Protein AF-A0A453J640-F1 (afdb_monomer_lite)

Structure (mmCIF, N/CA/C/O backbone):
data_AF-A0A453J640-F1
#
_entry.id   AF-A0A453J640-F1
#
loop_
_atom_site.group_PDB
_atom_site.id
_atom_site.type_symbol
_atom_site.label_atom_id
_atom_site.label_alt_id
_atom_site.label_comp_id
_atom_site.label_asym_id
_atom_site.label_entity_id
_atom_site.label_seq_id
_atom_site.pdbx_PDB_ins_code
_atom_site.Cartn_x
_atom_site.Cartn_y
_atom_site.Cartn_z
_atom_site.occupancy
_atom_site.B_iso_or_equiv
_atom_site.auth_seq_id
_atom_site.auth_comp_id
_atom_site.auth_asym_id
_atom_site.auth_atom_id
_atom_site.pdbx_PDB_model_num
ATOM 1 N N . LEU A 1 1 ? 7.913 13.412 -6.857 1.00 48.72 1 LEU A N 1
ATOM 2 C CA . LEU A 1 1 ? 7.040 12.303 -6.418 1.00 48.72 1 LEU A CA 1
ATOM 3 C C . LEU A 1 1 ? 6.765 11.376 -7.597 1.00 48.72 1 LEU A C 1
ATOM 5 O O . LEU A 1 1 ? 6.599 11.867 -8.709 1.00 48.72 1 LEU A O 1
ATOM 9 N N . TYR A 1 2 ? 6.833 10.063 -7.384 1.00 50.75 2 TYR A N 1
ATOM 10 C CA . TYR A 1 2 ? 6.751 9.057 -8.445 1.00 50.75 2 TYR A CA 1
ATOM 11 C C . TYR A 1 2 ? 5.292 8.836 -8.858 1.00 50.75 2 TYR A C 1
ATOM 13 O O . TYR A 1 2 ? 4.465 8.503 -8.018 1.00 50.75 2 TYR A O 1
ATOM 21 N N . ASN A 1 3 ? 4.981 9.017 -10.143 1.00 62.50 3 ASN A N 1
ATOM 22 C CA . ASN A 1 3 ? 3.734 8.524 -10.720 1.00 62.50 3 ASN A CA 1
ATOM 23 C C . ASN A 1 3 ? 3.994 7.076 -11.151 1.00 62.50 3 ASN A C 1
ATOM 25 O O . ASN A 1 3 ? 4.709 6.872 -12.129 1.00 62.50 3 ASN A O 1
ATOM 29 N N . ILE A 1 4 ? 3.560 6.114 -10.334 1.00 72.88 4 ILE A N 1
ATOM 30 C CA . ILE A 1 4 ? 3.842 4.678 -10.521 1.00 72.88 4 ILE A CA 1
ATOM 31 C C . ILE A 1 4 ? 2.687 3.999 -11.266 1.00 72.88 4 ILE A C 1
ATOM 33 O O . ILE A 1 4 ? 2.909 3.126 -12.096 1.00 72.88 4 ILE A O 1
ATOM 37 N N . ALA A 1 5 ? 1.445 4.404 -11.003 1.00 69.00 5 ALA A N 1
ATOM 38 C CA . ALA A 1 5 ? 0.293 3.893 -11.731 1.00 69.00 5 ALA A CA 1
ATOM 39 C C . ALA A 1 5 ? 0.072 4.719 -13.004 1.00 69.00 5 ALA A C 1
ATOM 41 O O . ALA A 1 5 ? 0.125 5.951 -12.974 1.00 69.00 5 ALA A O 1
ATOM 42 N N . GLN A 1 6 ? -0.199 4.050 -14.128 1.00 74.00 6 GLN A N 1
ATOM 43 C CA . GLN A 1 6 ? -0.508 4.741 -15.386 1.00 74.00 6 GLN A CA 1
ATOM 44 C C . GLN A 1 6 ? -1.796 5.569 -15.258 1.00 74.00 6 GLN A C 1
ATOM 46 O O . GLN A 1 6 ? -1.902 6.664 -15.809 1.00 74.00 6 GLN A O 1
ATOM 51 N N . ARG A 1 7 ? -2.769 5.051 -14.499 1.00 76.31 7 ARG A N 1
ATOM 52 C CA . ARG A 1 7 ? -4.026 5.724 -14.163 1.00 76.31 7 ARG A CA 1
ATOM 53 C C . ARG A 1 7 ? -3.992 6.135 -12.690 1.00 76.31 7 ARG A C 1
ATOM 55 O O . ARG A 1 7 ? -3.483 5.400 -11.849 1.00 76.31 7 ARG A O 1
ATOM 62 N N . LYS A 1 8 ? -4.518 7.319 -12.379 1.00 74.12 8 LYS A N 1
ATOM 63 C CA . LYS A 1 8 ? -4.701 7.776 -10.993 1.00 74.12 8 LYS A CA 1
ATOM 64 C C . LYS A 1 8 ? -5.972 7.151 -10.408 1.00 74.12 8 LYS A C 1
ATOM 66 O O . LYS A 1 8 ? -6.837 6.737 -11.172 1.00 74.12 8 LYS A O 1
ATOM 71 N N . GLU A 1 9 ? -6.051 7.078 -9.077 1.00 81.38 9 GLU A N 1
ATOM 72 C CA . GLU A 1 9 ? -7.244 6.609 -8.336 1.00 81.38 9 GLU A CA 1
ATOM 73 C C . GLU A 1 9 ? -7.641 5.149 -8.628 1.00 81.38 9 GLU A C 1
ATOM 75 O O . GLU A 1 9 ? -8.808 4.771 -8.590 1.00 81.38 9 GLU A O 1
ATOM 80 N N . VAL A 1 10 ? -6.654 4.301 -8.922 1.00 84.56 10 VAL A N 1
ATOM 81 C CA . VAL A 1 10 ? -6.870 2.879 -9.220 1.00 84.56 10 VAL A CA 1
ATOM 82 C C . VAL A 1 10 ? -6.722 2.053 -7.945 1.00 84.56 10 VAL A C 1
ATOM 84 O O . VAL A 1 10 ? -5.777 2.253 -7.182 1.00 84.56 10 VAL A O 1
ATOM 87 N N . SER A 1 11 ? -7.628 1.099 -7.731 1.00 86.56 11 SER A N 1
ATOM 88 C CA . SER A 1 11 ? -7.520 0.134 -6.635 1.00 86.56 11 SER A CA 1
ATOM 89 C C . SER A 1 11 ? -6.448 -0.928 -6.912 1.00 86.56 11 SER A C 1
ATOM 91 O O . SER A 1 11 ? -6.115 -1.222 -8.063 1.00 86.56 11 SER A O 1
ATOM 93 N N . VAL A 1 12 ? -5.941 -1.559 -5.848 1.00 85.00 12 VAL A N 1
ATOM 94 C CA . VAL A 1 12 ? -4.989 -2.679 -5.957 1.00 85.00 12 VAL A CA 1
ATOM 95 C C . VAL A 1 12 ? -5.585 -3.830 -6.772 1.00 85.00 12 VAL A C 1
ATOM 97 O O . VAL A 1 12 ? -4.894 -4.385 -7.621 1.00 85.00 12 VAL A O 1
ATOM 100 N N . ALA A 1 13 ? -6.878 -4.122 -6.592 1.00 87.44 13 ALA A N 1
ATOM 101 C CA . ALA A 1 13 ? -7.587 -5.148 -7.356 1.00 87.44 13 ALA A CA 1
ATOM 102 C C . ALA A 1 13 ? -7.529 -4.895 -8.867 1.00 87.44 13 ALA A C 1
ATOM 104 O O . ALA A 1 13 ? -7.172 -5.784 -9.636 1.00 87.44 13 ALA A O 1
ATOM 105 N N . THR A 1 14 ? -7.787 -3.660 -9.294 1.00 88.00 14 THR A N 1
ATOM 106 C CA . THR A 1 14 ? -7.737 -3.293 -10.714 1.00 88.00 14 THR A CA 1
ATOM 107 C C . THR A 1 14 ? -6.314 -3.350 -11.275 1.00 88.00 14 THR A C 1
ATOM 109 O O . THR A 1 14 ? -6.131 -3.692 -12.441 1.00 88.00 14 THR A O 1
ATOM 112 N N . VAL A 1 15 ? -5.291 -3.033 -10.473 1.00 86.7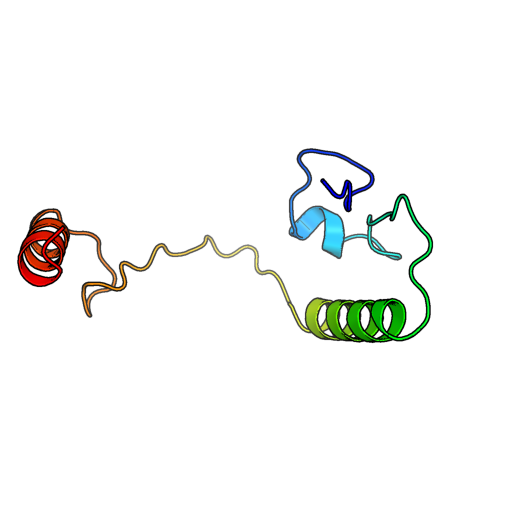5 15 VAL A N 1
ATOM 113 C CA . VAL A 1 15 ? -3.886 -3.159 -10.901 1.00 86.75 15 VAL A CA 1
ATOM 114 C C . VAL A 1 15 ? -3.497 -4.630 -11.080 1.00 86.75 15 VAL A C 1
ATOM 116 O O . VAL A 1 15 ? -2.901 -4.968 -12.103 1.00 86.75 15 VAL A O 1
ATOM 119 N N . LEU A 1 16 ? -3.857 -5.494 -10.124 1.00 86.75 16 LEU A N 1
ATOM 120 C CA . LEU A 1 16 ? -3.540 -6.928 -10.145 1.00 86.75 16 LEU A CA 1
ATOM 121 C C . LEU A 1 16 ? -4.362 -7.722 -11.169 1.00 86.75 16 LEU A C 1
ATOM 123 O O . LEU A 1 16 ? -3.881 -8.726 -11.679 1.00 86.75 16 LEU A O 1
ATOM 127 N N . GLY A 1 17 ? -5.558 -7.255 -11.531 1.00 85.00 17 GLY A N 1
ATOM 128 C CA . GLY A 1 17 ? -6.416 -7.893 -12.535 1.00 85.00 17 GLY A CA 1
ATOM 129 C C . GLY A 1 17 ? -5.965 -7.725 -13.993 1.00 85.00 17 GLY A C 1
ATOM 130 O O . GLY A 1 17 ? -6.687 -8.132 -14.898 1.00 85.00 17 GLY A O 1
ATOM 131 N N . SER A 1 18 ? -4.805 -7.109 -14.250 1.00 84.25 18 SER A N 1
ATOM 132 C CA . SER A 1 18 ? -4.279 -6.857 -15.600 1.00 84.25 18 SER A CA 1
ATOM 133 C C . SER A 1 18 ? -2.923 -7.530 -15.817 1.00 84.25 18 SER A C 1
ATOM 135 O O . SER A 1 18 ? -2.069 -7.521 -14.931 1.00 84.25 18 SER A O 1
ATOM 137 N N . ILE A 1 19 ? -2.714 -8.106 -17.006 1.00 81.00 19 ILE A N 1
ATOM 138 C CA . ILE A 1 19 ? -1.439 -8.707 -17.419 1.00 81.00 19 ILE A CA 1
ATOM 139 C C . ILE A 1 19 ? -0.998 -8.040 -18.734 1.00 81.00 19 ILE A C 1
ATOM 141 O O . ILE A 1 19 ? -1.676 -8.221 -19.746 1.00 81.00 19 ILE A O 1
ATOM 145 N N . PRO A 1 20 ? 0.129 -7.299 -18.759 1.00 80.75 20 PRO A N 1
ATOM 146 C CA . PRO A 1 20 ? 0.987 -6.943 -17.621 1.00 80.75 20 PRO A CA 1
ATOM 147 C C . PRO A 1 20 ? 0.310 -5.946 -16.658 1.00 80.75 20 PRO A C 1
ATOM 149 O O . PRO A 1 20 ? -0.619 -5.244 -17.049 1.00 80.75 20 PRO A O 1
ATOM 152 N N . LEU A 1 21 ? 0.797 -5.873 -15.410 1.00 87.44 21 LEU A N 1
ATOM 153 C CA . LEU A 1 21 ? 0.283 -4.961 -14.376 1.00 87.44 21 LEU A CA 1
ATOM 154 C C . LEU A 1 21 ? 0.194 -3.515 -14.888 1.00 87.44 21 LEU A C 1
ATOM 156 O O . LEU A 1 21 ? 1.121 -3.027 -15.536 1.00 87.44 21 LEU A O 1
ATOM 160 N N . ASN A 1 22 ? -0.874 -2.804 -14.517 1.00 86.94 22 ASN A N 1
ATOM 161 C CA . ASN A 1 22 ? -1.133 -1.403 -14.882 1.00 86.94 22 ASN A CA 1
ATOM 162 C C . ASN A 1 22 ? -0.207 -0.394 -14.158 1.00 86.94 22 ASN A C 1
ATOM 164 O O . ASN A 1 22 ? -0.644 0.477 -13.398 1.00 86.94 22 ASN A O 1
ATOM 168 N N . ILE A 1 23 ? 1.101 -0.540 -14.357 1.00 86.88 23 ILE A N 1
ATOM 169 C CA . ILE A 1 23 ? 2.167 0.215 -13.700 1.00 86.88 2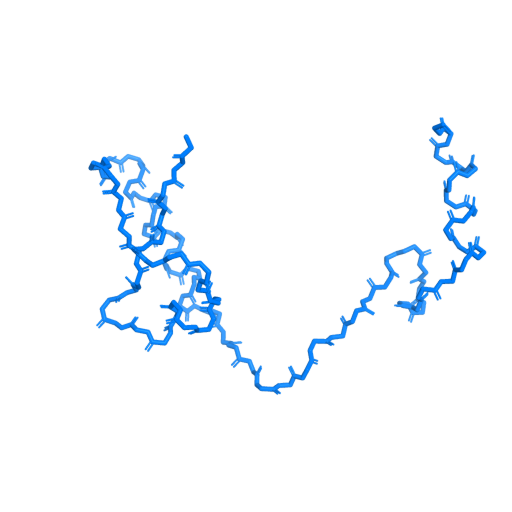3 ILE A CA 1
ATOM 170 C C . ILE A 1 23 ? 3.133 0.721 -14.766 1.00 86.88 23 ILE A C 1
ATOM 172 O O . ILE A 1 23 ? 3.572 -0.021 -15.642 1.00 86.88 23 ILE A O 1
ATOM 176 N N . GLN A 1 24 ? 3.481 2.001 -14.679 1.00 84.88 24 GLN A N 1
ATOM 177 C CA . GLN A 1 24 ? 4.427 2.643 -15.579 1.00 84.88 24 GLN A CA 1
ATOM 178 C C . GLN A 1 24 ? 5.366 3.548 -14.800 1.00 84.88 24 GLN A C 1
ATOM 180 O O . GLN A 1 24 ? 4.971 4.269 -13.886 1.00 84.88 24 GLN A O 1
ATOM 185 N N . PHE A 1 25 ? 6.630 3.549 -15.205 1.00 84.31 25 PHE A N 1
ATOM 186 C CA . PHE A 1 25 ? 7.648 4.381 -14.589 1.00 84.31 25 PHE A CA 1
ATOM 187 C C . PHE A 1 25 ? 8.042 5.508 -15.531 1.00 84.31 25 PHE A C 1
ATOM 189 O O . PHE A 1 25 ? 8.388 5.284 -16.686 1.00 84.31 25 PHE A O 1
ATOM 196 N N . ARG A 1 26 ? 8.072 6.739 -15.011 1.00 83.62 26 ARG A N 1
ATOM 197 C CA . ARG A 1 26 ? 8.579 7.896 -15.769 1.00 83.62 26 ARG A CA 1
ATOM 198 C C . ARG A 1 26 ? 10.065 7.762 -16.130 1.00 83.62 26 ARG A C 1
ATOM 200 O O . ARG A 1 26 ? 10.517 8.365 -17.096 1.00 83.62 26 ARG A O 1
ATOM 207 N N . ARG A 1 27 ? 10.844 7.049 -15.312 1.00 85.44 27 ARG A N 1
ATOM 208 C CA . ARG A 1 27 ? 12.275 6.803 -15.534 1.00 85.44 27 ARG A CA 1
ATOM 209 C C . ARG A 1 27 ? 12.499 5.314 -15.732 1.00 85.44 27 ARG A C 1
ATOM 211 O O . ARG A 1 27 ? 11.800 4.516 -15.116 1.00 85.44 27 ARG A O 1
ATOM 218 N N . SER A 1 28 ? 13.510 4.971 -16.525 1.00 88.56 28 SER A N 1
ATOM 219 C CA . SER A 1 28 ? 13.912 3.580 -16.709 1.00 88.56 28 SER A CA 1
ATOM 220 C C . SER A 1 28 ? 14.282 2.935 -15.368 1.00 88.56 28 SER A C 1
ATOM 222 O O . SER A 1 28 ? 14.998 3.528 -14.551 1.00 88.56 28 SER A O 1
ATOM 224 N N . VAL A 1 29 ? 13.756 1.735 -15.136 1.00 89.25 29 VAL A N 1
ATOM 225 C CA . VAL A 1 29 ? 14.034 0.914 -13.958 1.00 89.25 29 VAL A CA 1
ATOM 226 C C . VAL A 1 29 ? 15.071 -0.121 -14.380 1.00 89.25 29 VAL A C 1
ATOM 228 O O . VAL A 1 29 ? 14.750 -1.058 -15.099 1.00 89.25 29 VAL A O 1
ATOM 231 N N . ILE A 1 30 ? 16.322 0.083 -13.972 1.00 92.19 30 ILE A N 1
ATOM 232 C CA . ILE A 1 30 ? 17.480 -0.723 -14.386 1.00 92.19 30 ILE A CA 1
ATOM 233 C C . ILE A 1 30 ? 18.351 -1.096 -13.185 1.00 92.19 30 ILE A C 1
ATOM 235 O O . ILE A 1 30 ? 18.277 -0.447 -12.134 1.00 92.19 30 ILE A O 1
ATOM 239 N N . GLY A 1 31 ? 19.178 -2.131 -13.358 1.00 95.00 31 GLY A N 1
ATOM 240 C CA . GLY A 1 31 ? 20.080 -2.650 -12.327 1.00 95.00 31 GLY A CA 1
ATOM 241 C C . GLY A 1 31 ? 19.322 -3.044 -11.062 1.00 95.00 31 GLY A C 1
ATOM 242 O O . GLY A 1 31 ? 18.229 -3.596 -11.131 1.00 95.00 31 GLY A O 1
ATOM 243 N N . GLU A 1 32 ? 19.839 -2.647 -9.903 1.00 94.75 32 GLU A N 1
ATOM 244 C CA . GLU A 1 32 ? 19.254 -2.993 -8.603 1.00 94.75 32 GLU A CA 1
ATOM 245 C C . GLU A 1 32 ? 17.769 -2.596 -8.464 1.00 94.75 32 GLU A C 1
ATOM 247 O O . GLU A 1 32 ? 16.976 -3.273 -7.808 1.00 94.75 32 GLU A O 1
ATOM 252 N N . ARG A 1 33 ? 17.343 -1.497 -9.105 1.00 90.69 33 ARG A N 1
ATOM 253 C CA . ARG A 1 33 ? 15.931 -1.082 -9.072 1.00 90.69 33 ARG A CA 1
ATOM 254 C C . ARG A 1 33 ? 15.036 -2.052 -9.838 1.00 90.69 33 ARG A C 1
ATOM 256 O O . ARG A 1 33 ? 13.887 -2.236 -9.442 1.00 90.69 33 ARG A O 1
ATOM 263 N N . TRP A 1 34 ? 15.553 -2.658 -10.905 1.00 91.81 34 TRP A N 1
ATOM 264 C CA . TRP A 1 34 ? 14.855 -3.686 -11.672 1.00 91.81 34 TRP A CA 1
ATOM 265 C C . TRP A 1 34 ? 14.720 -4.975 -10.871 1.00 91.81 34 TRP A C 1
ATOM 267 O O . TRP A 1 34 ? 13.630 -5.537 -10.811 1.00 91.81 34 TRP A O 1
ATOM 277 N N . ASP A 1 35 ? 15.766 -5.376 -10.151 1.00 95.69 35 ASP A N 1
ATOM 278 C CA . ASP A 1 35 ? 15.708 -6.553 -9.278 1.00 95.69 35 ASP A CA 1
ATOM 279 C C . ASP A 1 35 ? 14.682 -6.372 -8.154 1.00 95.69 35 ASP A C 1
ATOM 281 O O . ASP A 1 35 ? 13.852 -7.251 -7.905 1.00 95.69 35 ASP A O 1
ATOM 285 N N . ARG A 1 36 ? 14.663 -5.192 -7.519 1.00 93.00 36 ARG A N 1
ATOM 286 C CA . ARG A 1 36 ? 13.646 -4.836 -6.513 1.00 93.00 36 ARG A CA 1
ATOM 287 C C . ARG A 1 36 ? 12.235 -4.822 -7.104 1.00 93.00 36 ARG A C 1
ATOM 289 O O . ARG A 1 36 ? 11.297 -5.255 -6.436 1.00 93.00 36 ARG A O 1
ATOM 296 N N . TRP A 1 37 ? 12.078 -4.341 -8.338 1.00 90.75 37 TRP A N 1
ATOM 297 C CA . TRP A 1 37 ? 10.801 -4.371 -9.049 1.00 90.75 37 TRP A CA 1
ATOM 298 C C . TRP A 1 37 ? 10.340 -5.807 -9.317 1.00 90.75 37 TRP A C 1
ATOM 300 O O . TRP A 1 37 ? 9.220 -6.153 -8.956 1.00 90.75 37 TRP A O 1
ATOM 310 N N . LEU A 1 38 ? 11.202 -6.673 -9.851 1.00 91.94 38 LEU A N 1
ATOM 311 C CA . LEU A 1 38 ? 10.880 -8.085 -10.074 1.00 91.94 38 LEU A CA 1
ATOM 312 C C . LEU A 1 38 ? 10.548 -8.815 -8.768 1.00 91.94 38 LEU A C 1
ATOM 314 O O . LEU A 1 38 ? 9.609 -9.608 -8.729 1.00 91.94 38 LEU A O 1
ATOM 318 N N . HIS A 1 39 ? 11.279 -8.535 -7.687 1.00 94.25 39 HIS A N 1
ATOM 319 C CA . HIS A 1 39 ? 10.973 -9.085 -6.368 1.00 94.25 39 HIS A CA 1
ATOM 320 C C . HIS A 1 39 ? 9.597 -8.627 -5.864 1.00 94.25 39 HIS A C 1
ATOM 322 O O . HIS A 1 39 ? 8.834 -9.433 -5.335 1.00 94.25 39 HIS A O 1
ATOM 328 N N . LEU A 1 40 ? 9.239 -7.355 -6.072 1.00 90.75 40 LEU A N 1
ATOM 329 C CA . LEU A 1 40 ? 7.903 -6.852 -5.760 1.00 90.75 40 LEU A CA 1
ATOM 330 C C . LEU A 1 40 ? 6.829 -7.556 -6.595 1.00 90.75 40 LEU A C 1
ATOM 332 O O . LEU A 1 40 ? 5.856 -8.027 -6.018 1.00 90.75 40 LEU A O 1
ATOM 336 N N . VAL A 1 41 ? 7.010 -7.653 -7.915 1.00 89.06 41 VAL A N 1
ATOM 337 C CA . VAL A 1 41 ? 6.053 -8.316 -8.814 1.00 89.06 41 VAL A CA 1
ATOM 338 C C . VAL A 1 41 ? 5.839 -9.768 -8.396 1.00 89.06 41 VAL A C 1
ATOM 340 O O . VAL A 1 41 ? 4.696 -10.190 -8.306 1.00 89.06 41 VAL A O 1
ATOM 343 N N . ARG A 1 42 ? 6.900 -10.512 -8.053 1.00 90.81 42 ARG A N 1
ATOM 344 C CA . ARG A 1 42 ? 6.775 -11.891 -7.547 1.00 90.81 42 ARG A CA 1
ATOM 345 C C . ARG A 1 42 ? 5.905 -11.976 -6.295 1.00 90.81 42 ARG A C 1
ATOM 347 O O . ARG A 1 42 ? 4.954 -12.742 -6.289 1.00 90.81 42 ARG A O 1
ATOM 354 N N . ARG A 1 43 ? 6.167 -11.138 -5.285 1.00 90.94 43 ARG A N 1
ATOM 355 C CA . ARG A 1 43 ? 5.335 -11.096 -4.068 1.00 90.94 43 ARG A CA 1
ATOM 356 C C . ARG A 1 43 ? 3.894 -10.696 -4.364 1.00 90.94 43 ARG A C 1
ATOM 358 O O . ARG A 1 43 ? 2.988 -11.193 -3.718 1.00 90.94 43 ARG A O 1
ATOM 365 N N . LEU A 1 44 ? 3.672 -9.804 -5.330 1.00 87.81 44 LEU A N 1
ATOM 366 C CA . LEU A 1 44 ? 2.323 -9.412 -5.743 1.00 87.81 44 LEU A CA 1
ATOM 367 C C . LEU A 1 44 ? 1.565 -10.558 -6.418 1.00 87.81 44 LEU A C 1
ATOM 369 O O . LEU A 1 44 ? 0.363 -10.658 -6.218 1.00 87.81 44 LEU A O 1
ATOM 373 N N . MET A 1 45 ? 2.243 -11.428 -7.172 1.00 85.50 45 MET A N 1
ATOM 374 C CA . MET A 1 45 ? 1.613 -12.615 -7.770 1.00 85.50 45 MET A CA 1
ATOM 375 C C . MET A 1 45 ? 1.188 -13.652 -6.722 1.00 85.50 45 MET A C 1
ATOM 377 O O . MET A 1 45 ? 0.306 -14.460 -6.987 1.00 85.50 45 MET A O 1
ATOM 381 N N . GLU A 1 46 ? 1.795 -13.630 -5.534 1.00 88.62 46 GLU A N 1
ATOM 382 C CA . GLU A 1 46 ? 1.402 -14.476 -4.400 1.00 88.62 46 GLU A CA 1
ATOM 383 C C . GLU A 1 46 ? 0.206 -13.899 -3.618 1.00 88.62 46 GLU A C 1
ATOM 385 O O . GLU A 1 46 ? -0.388 -14.594 -2.793 1.00 88.62 46 GLU A O 1
ATOM 390 N N . VAL A 1 47 ? -0.176 -12.638 -3.863 1.00 87.38 47 VAL A N 1
ATOM 391 C CA . VAL A 1 47 ? -1.326 -12.004 -3.208 1.00 87.38 47 VAL A CA 1
ATOM 392 C C . VAL A 1 47 ? -2.603 -12.389 -3.942 1.00 87.38 47 VAL A C 1
ATOM 394 O O . VAL A 1 47 ? -2.867 -11.919 -5.046 1.00 87.38 47 VAL A O 1
ATOM 397 N N . ASN A 1 48 ? -3.438 -13.187 -3.282 1.00 86.31 48 ASN A N 1
ATOM 398 C CA . ASN A 1 48 ? -4.794 -13.452 -3.737 1.00 86.31 48 ASN A CA 1
ATOM 399 C C . ASN A 1 48 ? -5.776 -12.543 -2.991 1.00 86.31 48 ASN A C 1
ATOM 401 O O . ASN A 1 48 ? -5.890 -12.620 -1.766 1.00 86.31 48 ASN A O 1
ATOM 405 N N . LEU A 1 49 ? -6.475 -11.679 -3.724 1.00 86.62 49 LEU A N 1
ATOM 406 C CA . LEU A 1 49 ? -7.547 -10.867 -3.159 1.00 86.62 49 LEU A CA 1
ATOM 407 C C . LEU A 1 49 ? -8.822 -11.708 -3.064 1.00 86.62 49 LEU A C 1
ATOM 409 O O . LEU A 1 49 ? -9.124 -12.492 -3.960 1.00 86.62 49 LEU A O 1
ATOM 413 N N . SER A 1 50 ? -9.565 -11.537 -1.977 1.00 88.31 50 SER A N 1
ATOM 414 C CA . SER A 1 50 ? -10.881 -12.146 -1.793 1.00 88.31 50 SER A CA 1
ATOM 415 C C . SER A 1 50 ? -11.967 -11.083 -1.828 1.00 88.31 50 SER A C 1
ATOM 417 O O . SER A 1 50 ? -11.738 -9.971 -1.366 1.00 88.31 50 SER A O 1
ATOM 419 N N . ASP A 1 51 ? -13.174 -11.464 -2.234 1.00 87.44 51 ASP A N 1
ATOM 420 C CA . ASP A 1 51 ? -14.361 -10.599 -2.154 1.00 87.44 51 ASP A CA 1
ATOM 421 C C . ASP A 1 51 ? -14.934 -10.475 -0.726 1.00 87.44 51 ASP A C 1
ATOM 423 O O . ASP A 1 51 ? -15.987 -9.877 -0.509 1.00 87.44 51 ASP A O 1
ATOM 427 N N . VAL A 1 52 ? -14.254 -11.056 0.270 1.00 90.56 52 VAL A N 1
ATOM 428 C CA . VAL A 1 52 ? -14.615 -10.916 1.683 1.00 90.56 52 VAL A CA 1
ATOM 429 C C . VAL A 1 52 ? -14.311 -9.483 2.132 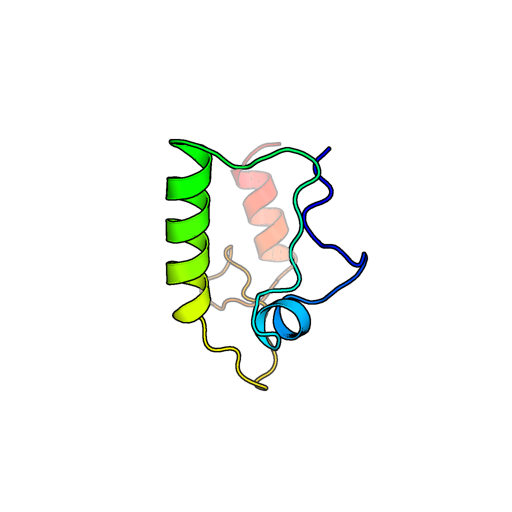1.00 90.56 52 VAL A C 1
ATOM 431 O O . VAL A 1 52 ? -13.200 -9.007 1.895 1.00 90.56 52 VAL A O 1
ATOM 434 N N . PRO A 1 53 ? -15.256 -8.791 2.796 1.00 86.38 53 PRO A N 1
ATOM 435 C CA . PRO A 1 53 ? -15.016 -7.444 3.290 1.00 86.38 53 PRO A CA 1
ATOM 436 C C . PRO A 1 53 ? -13.892 -7.429 4.328 1.00 86.38 53 PRO A C 1
ATOM 438 O O . PRO A 1 53 ? -13.818 -8.295 5.204 1.00 86.38 53 PRO A O 1
ATOM 441 N N . ASP A 1 54 ? -13.048 -6.402 4.252 1.00 85.31 54 ASP A N 1
ATOM 442 C CA . ASP A 1 54 ? -11.974 -6.198 5.216 1.00 85.31 54 ASP A CA 1
ATOM 443 C C . ASP A 1 54 ? -12.524 -6.022 6.637 1.00 85.31 54 ASP A C 1
ATOM 445 O O . ASP A 1 54 ? -13.548 -5.373 6.869 1.00 85.31 54 ASP A O 1
ATOM 449 N N . THR A 1 55 ? -11.794 -6.561 7.616 1.00 84.81 55 THR A N 1
ATOM 450 C CA . THR A 1 55 ? -12.092 -6.344 9.035 1.00 84.81 55 THR A CA 1
ATOM 451 C C . THR A 1 55 ? -11.102 -5.349 9.625 1.00 84.81 55 THR A C 1
ATOM 453 O O . THR A 1 55 ? -9.888 -5.554 9.613 1.00 84.81 55 THR A O 1
ATOM 456 N N . LEU A 1 56 ? -11.617 -4.240 10.157 1.00 83.19 56 LEU A N 1
ATOM 457 C CA . LEU A 1 56 ? -10.796 -3.268 10.871 1.00 83.19 56 LEU A CA 1
ATOM 458 C C . LEU A 1 56 ? -10.452 -3.829 12.250 1.00 83.19 56 LEU A C 1
ATOM 460 O O . LEU A 1 56 ? -11.334 -3.987 13.092 1.00 83.19 56 LEU A O 1
ATOM 464 N N . GLN A 1 57 ? -9.169 -4.108 12.482 1.00 87.81 57 GLN A N 1
ATOM 465 C CA . GLN A 1 57 ? -8.680 -4.546 13.786 1.00 87.81 57 GLN A CA 1
ATOM 466 C C . GLN A 1 57 ? -7.912 -3.437 14.501 1.00 87.81 57 GLN A C 1
ATOM 468 O O . GLN A 1 57 ? -6.868 -2.958 14.054 1.00 87.81 57 GLN A O 1
ATOM 473 N N . TRP A 1 58 ? -8.427 -3.053 15.660 1.00 87.88 58 TRP A N 1
ATOM 474 C CA . TRP A 1 58 ? -7.805 -2.117 16.575 1.00 87.88 58 TRP A CA 1
ATOM 475 C C . TRP A 1 58 ? -6.665 -2.774 17.351 1.00 87.88 58 TRP A C 1
ATOM 477 O O . TRP A 1 58 ? -6.896 -3.564 18.264 1.00 87.88 58 TRP A O 1
ATOM 487 N N . LYS A 1 59 ? -5.421 -2.415 17.021 1.00 87.38 59 LYS A N 1
ATOM 488 C CA . LYS A 1 59 ? -4.221 -3.036 17.609 1.00 87.38 59 LYS A CA 1
ATOM 489 C C . LYS A 1 59 ? -4.012 -2.750 19.099 1.00 87.38 59 LYS A C 1
ATOM 491 O O . LYS A 1 59 ? -3.290 -3.501 19.745 1.00 87.38 59 LYS A O 1
ATOM 496 N N . LEU A 1 60 ? -4.635 -1.706 19.655 1.00 86.88 60 LEU A N 1
ATOM 497 C CA . LEU A 1 60 ? -4.479 -1.362 21.079 1.00 86.88 60 LEU A CA 1
ATOM 498 C C . LEU A 1 60 ? -5.331 -2.242 22.003 1.00 86.88 60 LEU A C 1
ATOM 500 O O . LEU A 1 60 ? -5.197 -2.170 23.222 1.00 86.88 60 LEU A O 1
ATOM 504 N N . SER A 1 61 ? -6.222 -3.067 21.446 1.00 84.81 61 SER A N 1
ATOM 505 C CA . SER A 1 61 ? -7.032 -4.007 22.215 1.00 84.81 61 SER A CA 1
ATOM 506 C C . SER A 1 61 ? -6.880 -5.420 21.673 1.00 84.81 61 SER A C 1
ATOM 508 O O . SER A 1 61 ? -6.938 -5.647 20.469 1.00 84.81 61 SER A O 1
ATOM 510 N N . ARG A 1 62 ? -6.802 -6.405 22.577 1.00 82.12 62 ARG A N 1
ATOM 511 C CA . ARG A 1 62 ? -6.837 -7.831 22.208 1.00 82.12 62 ARG A CA 1
ATOM 512 C C . ARG A 1 62 ? -8.142 -8.237 21.525 1.00 82.12 62 ARG A C 1
ATOM 514 O O . ARG A 1 62 ? -8.149 -9.209 20.785 1.00 82.12 62 ARG A O 1
ATOM 521 N N . SER A 1 63 ? -9.232 -7.507 21.768 1.00 86.75 63 SER A N 1
ATOM 522 C CA . SER A 1 63 ? -10.503 -7.751 21.082 1.00 86.75 63 SER A CA 1
ATOM 523 C C . SER A 1 63 ? -10.485 -7.319 19.615 1.00 86.75 63 SER A C 1
ATOM 525 O O .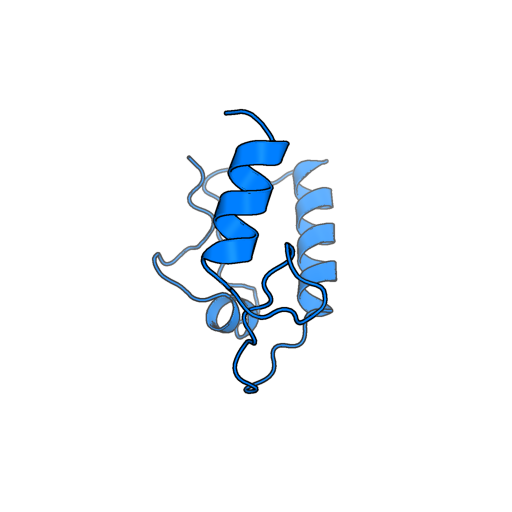 SER A 1 63 ? -11.415 -7.650 18.890 1.00 86.75 63 SER A O 1
ATOM 527 N N . GLY A 1 64 ? -9.494 -6.529 19.182 1.00 87.31 64 GLY A N 1
ATOM 528 C CA . GLY A 1 64 ? -9.482 -5.928 17.849 1.00 87.31 64 GLY A CA 1
ATOM 529 C C . GLY A 1 64 ? -10.579 -4.879 17.634 1.00 87.31 64 GLY A C 1
ATOM 530 O O . GLY A 1 64 ? -10.701 -4.345 16.540 1.00 87.31 64 GLY A O 1
ATOM 531 N N . VAL A 1 65 ? -11.370 -4.546 18.657 1.00 88.06 65 VAL A N 1
ATOM 532 C CA . VAL A 1 65 ? -12.450 -3.557 18.563 1.00 88.06 65 VAL A CA 1
ATOM 533 C C . VAL A 1 65 ? -11.952 -2.212 19.069 1.00 88.06 65 VAL A C 1
ATOM 535 O O . VAL A 1 65 ? -11.349 -2.121 20.144 1.00 88.06 65 VAL A O 1
ATOM 538 N N . PHE A 1 66 ? -12.226 -1.158 18.301 1.00 86.81 66 PHE A N 1
ATOM 539 C CA . PHE A 1 66 ? -11.943 0.204 18.729 1.00 86.81 66 PHE A CA 1
ATOM 540 C C . PHE A 1 66 ? -12.753 0.552 19.979 1.00 86.81 66 PHE A C 1
ATOM 542 O O . PHE A 1 66 ? -13.958 0.317 20.051 1.00 86.81 66 PHE A O 1
ATOM 549 N N . SER A 1 67 ? -12.099 1.177 20.954 1.00 90.25 67 SER A N 1
ATOM 550 C CA . SER A 1 67 ? -12.801 1.832 22.050 1.00 90.25 67 SER A CA 1
ATOM 551 C C . SER A 1 67 ? -12.120 3.143 22.401 1.00 90.25 67 SER A C 1
ATOM 553 O O . SER A 1 67 ? -10.892 3.204 22.527 1.00 90.25 67 SER A O 1
ATOM 555 N N . VAL A 1 68 ? -12.934 4.173 22.637 1.00 91.94 68 VAL A N 1
ATOM 556 C CA . VAL A 1 68 ? -12.479 5.496 23.086 1.00 91.94 68 VAL A CA 1
ATOM 557 C C . VAL A 1 68 ? -11.593 5.366 24.331 1.00 91.94 68 VAL A C 1
ATOM 559 O O . VAL A 1 68 ? -10.528 5.966 24.404 1.00 91.94 68 VAL A O 1
ATOM 562 N N . LYS A 1 69 ? -11.962 4.485 25.270 1.00 90.19 69 LYS A N 1
ATOM 563 C CA . LYS A 1 69 ? -11.171 4.196 26.475 1.00 90.19 69 LYS A CA 1
ATOM 564 C C . LYS A 1 69 ? -9.758 3.704 26.153 1.00 90.19 69 LYS A C 1
ATOM 566 O O . LYS A 1 69 ? -8.799 4.230 26.711 1.00 90.19 69 LYS A O 1
ATOM 571 N N . SER A 1 70 ? -9.623 2.703 25.276 1.00 88.75 70 SER A N 1
ATOM 572 C CA . SER A 1 70 ? -8.304 2.173 24.897 1.00 88.75 70 SER A CA 1
ATOM 573 C C . SER A 1 70 ? -7.446 3.217 24.184 1.00 88.75 70 SER A C 1
ATOM 575 O O . SER A 1 70 ? -6.257 3.295 24.456 1.00 88.75 70 SER A O 1
ATOM 577 N N . MET A 1 71 ? -8.062 4.065 23.352 1.00 90.81 71 MET A N 1
ATOM 578 C CA . MET A 1 71 ? -7.383 5.172 22.680 1.00 90.81 71 MET A CA 1
ATOM 579 C C . MET A 1 71 ? -6.814 6.176 23.690 1.00 90.81 71 MET A C 1
ATOM 581 O O . MET A 1 71 ? -5.633 6.494 23.639 1.00 90.81 71 MET A O 1
ATOM 585 N N . TYR A 1 72 ? -7.628 6.636 24.646 1.00 93.06 72 TYR A N 1
ATOM 586 C CA . TYR A 1 72 ? -7.155 7.562 25.679 1.00 93.06 72 TYR A CA 1
ATOM 587 C C . TYR A 1 72 ? -6.114 6.932 26.608 1.00 93.06 72 TYR A C 1
ATOM 589 O O . TYR A 1 72 ? -5.172 7.604 27.009 1.00 93.06 72 TYR A O 1
ATOM 597 N N . THR A 1 73 ? -6.264 5.648 26.941 1.00 88.88 73 THR A N 1
ATOM 598 C CA . THR A 1 73 ? -5.288 4.932 27.780 1.00 88.88 73 THR A CA 1
ATOM 599 C C . THR A 1 73 ? -3.923 4.872 27.096 1.00 88.88 73 THR A C 1
ATOM 601 O O . THR A 1 73 ? -2.908 5.121 27.736 1.00 88.88 73 THR A O 1
ATOM 604 N N . ASP A 1 74 ? -3.896 4.584 25.794 1.00 89.19 74 ASP A N 1
ATOM 605 C CA . ASP A 1 74 ? -2.666 4.589 25.004 1.00 89.19 74 ASP A CA 1
ATOM 606 C C . ASP A 1 74 ? -2.049 5.989 24.914 1.00 89.19 74 ASP A C 1
ATOM 608 O O . ASP A 1 74 ? -0.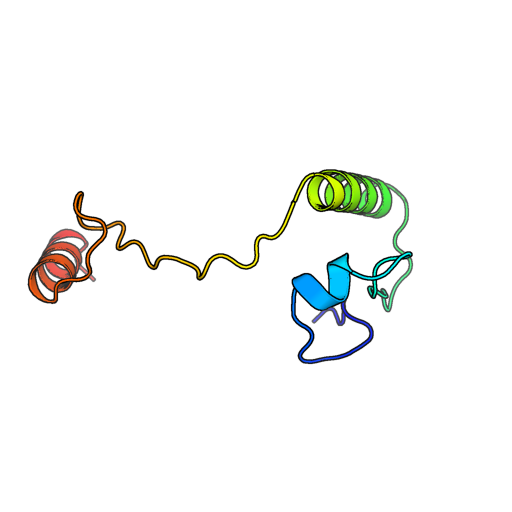856 6.136 25.149 1.00 89.19 74 ASP A O 1
ATOM 612 N N . LEU A 1 75 ? -2.858 7.031 24.691 1.00 90.56 75 LEU A N 1
ATOM 613 C CA . LEU A 1 75 ? -2.389 8.421 24.642 1.00 90.56 75 LEU A CA 1
ATOM 614 C C . LEU A 1 75 ? -1.715 8.856 25.956 1.00 90.56 75 LEU A C 1
ATOM 616 O O . LEU A 1 75 ? -0.641 9.448 25.943 1.00 90.56 75 LEU A O 1
ATOM 620 N N . ILE A 1 76 ? -2.318 8.513 27.098 1.00 91.69 76 ILE A N 1
ATOM 621 C CA . ILE A 1 76 ? -1.756 8.813 28.425 1.00 91.69 76 ILE A CA 1
ATOM 622 C C . ILE A 1 76 ? -0.449 8.041 28.652 1.00 91.69 76 ILE A C 1
ATOM 624 O O . ILE A 1 76 ? 0.507 8.598 29.185 1.00 91.69 76 ILE A O 1
ATOM 628 N N . ASN A 1 77 ? -0.394 6.770 28.243 1.00 85.62 77 ASN A N 1
ATOM 629 C CA . ASN A 1 77 ? 0.783 5.919 28.437 1.00 85.62 77 ASN A CA 1
ATOM 630 C C . ASN A 1 77 ? 1.940 6.251 27.483 1.00 85.62 77 ASN A C 1
ATOM 632 O O . ASN A 1 77 ? 3.095 6.005 27.822 1.00 85.62 77 ASN A O 1
ATOM 636 N N . THR A 1 78 ? 1.641 6.769 26.290 1.00 83.88 78 THR A N 1
ATOM 637 C CA . THR A 1 78 ? 2.639 7.135 25.273 1.00 83.88 78 THR A CA 1
ATOM 638 C C . THR A 1 78 ? 3.103 8.587 25.378 1.00 83.88 78 THR A C 1
ATOM 640 O O . THR A 1 78 ? 4.120 8.924 24.777 1.00 83.88 78 THR A O 1
ATOM 643 N N . GLY A 1 79 ? 2.441 9.411 26.199 1.00 63.12 79 GLY A N 1
ATOM 644 C CA . GLY A 1 79 ? 2.966 10.691 26.675 1.00 63.12 79 GLY A CA 1
ATOM 645 C C . GLY A 1 79 ? 3.318 11.685 25.568 1.00 63.12 79 GLY A C 1
ATOM 646 O O . GLY A 1 79 ? 4.403 12.264 25.608 1.00 63.12 79 GLY A O 1
ATOM 647 N N . THR A 1 80 ? 2.434 11.865 24.584 1.00 51.00 80 THR A N 1
ATOM 648 C CA . THR A 1 80 ? 2.506 13.011 23.65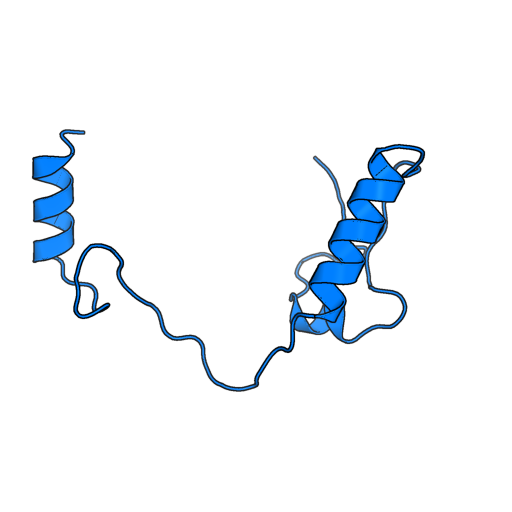7 1.00 51.00 80 THR A CA 1
ATOM 649 C C . THR A 1 80 ? 1.811 14.230 24.231 1.00 51.00 80 THR A C 1
ATOM 651 O O . THR A 1 80 ? 0.645 14.062 24.662 1.00 51.00 80 THR A O 1
#

Organism: Aegilops tauschii subsp. strangulata (NCBI:txid200361)

Secondary structure (DSSP, 8-state):
----BSSSS--HHHHHTSSS-SB--SS---THHHHHHHHHHHHHHT----SSPP----TTSTT----HHHHHHHHHHHT-

pLDDT: mean 84.97, std 9.16, range [48.72, 95.69]

Radius of gyration: 19.11 Å; chains: 1; bounding box: 35×28×46 Å

Sequence (80 aa):
LYNIAQRKEVSVATVLGSIPLNIQFRRSVIGERWDRWLHLVRRLMEVNLSDVPDTLQWKLSRSGVFSVKSMYTDLINTGT

Foldseek 3Di:
DWPFAPDPPDDLCRQLVDVVGRTDGPDDQDDPSVVVVVVVVVVSVVDDDDPDDDDQADPLDPVRDDDPVSVVVVCVVVPD